Protein AF-A0AAW8RXW0-F1 (afdb_monomer)

Foldseek 3Di:
DPPLVVCCVLCPVQAAAFDPPPTPPDDPPDDDDDQGFWKWFDQDPVCVVQQFTDIGRHPSVCVVCVVRTDDIDSFTFRYKAAPDPVRGGIDGPDPVRTPDDGVVVVVVVVPD

Solvent-accessible surfa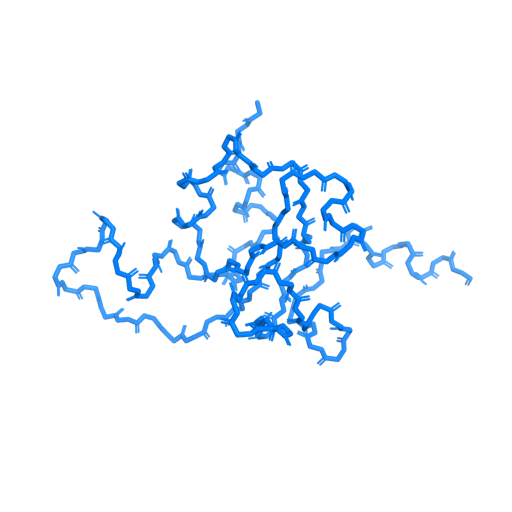ce area (backbone atoms only — not comparable to full-atom values): 6582 Å² total; per-residue (Å²): 130,67,59,70,60,52,50,43,70,61,44,60,83,38,42,32,69,56,42,93,68,93,50,93,78,74,56,98,81,64,72,83,73,78,88,50,21,18,33,45,39,9,64,35,74,68,30,49,76,68,32,37,32,44,71,42,48,18,50,47,60,47,66,78,39,56,95,58,49,72,41,65,50,74,39,30,14,55,52,60,49,51,78,43,94,84,52,46,31,51,39,51,95,44,79,94,34,55,67,42,80,47,65,83,56,54,61,66,67,69,74,113

Sequence (112 aa):
MNIPFVVETVLHDGLLKYKFKNSKIRSITTKPGKSKGAIFAYRSKKSMIGGRGVVLTSEEAIHENQDTFTHWTPNVYRYGTYADENRSYTKGHSENNLRQMVLLQSFKSTIK

Mean predicted aligned error: 6.68 Å

pLDDT: mean 83.79, std 14.15, range [43.59, 97.19]

Radius of gyration: 14.4 Å; Cα contacts (8 Å, |Δi|>4): 182; chains: 1; bounding box: 34×39×37 Å

Organism: Enterococcus avium (NCBI:txid33945)

Secondary structure (DSSP, 8-state):
--HHHHHHHHHTTSSBSS-SSS-SS--TT-PPPPP--BEEEESSHHHHHTTB-EEE-BHHHHHTTTTT--EE-SSEES--EESSTTS-BEE--SGGGEEE--HHHHHHHH--

Structure (mmCIF, N/CA/C/O backbone):
data_AF-A0AAW8RXW0-F1
#
_entry.id   AF-A0AAW8RXW0-F1
#
loop_
_atom_site.group_PDB
_atom_site.id
_atom_site.type_symbol
_atom_site.label_atom_id
_atom_site.label_alt_id
_atom_site.label_comp_id
_atom_site.label_asym_id
_atom_site.label_entity_id
_atom_site.label_seq_id
_atom_site.pdbx_PDB_ins_code
_atom_site.Cartn_x
_atom_site.Cartn_y
_atom_site.Cartn_z
_atom_site.occupancy
_atom_site.B_iso_or_equiv
_atom_site.auth_seq_id
_atom_site.auth_comp_id
_atom_site.auth_asym_id
_atom_site.auth_atom_id
_atom_site.pdbx_PDB_model_num
ATOM 1 N N . MET A 1 1 ? -15.277 -14.738 -4.540 1.00 56.69 1 MET A N 1
ATOM 2 C CA . MET A 1 1 ? -14.169 -14.915 -3.572 1.00 56.69 1 MET A CA 1
ATOM 3 C C . MET A 1 1 ? -14.414 -13.955 -2.418 1.00 56.69 1 MET A C 1
ATOM 5 O O . MET A 1 1 ? -14.698 -12.798 -2.692 1.00 56.69 1 MET A O 1
ATOM 9 N N . ASN A 1 2 ? -14.381 -14.414 -1.165 1.00 74.88 2 ASN A N 1
ATOM 10 C CA . ASN A 1 2 ? -14.594 -13.544 -0.002 1.00 74.88 2 ASN A CA 1
ATOM 11 C C . ASN A 1 2 ? -13.298 -12.759 0.282 1.00 74.88 2 ASN A C 1
ATOM 13 O O . ASN A 1 2 ? -12.411 -13.252 0.975 1.00 74.88 2 ASN A O 1
ATOM 17 N N . ILE A 1 3 ? -13.159 -11.580 -0.334 1.00 71.31 3 ILE A N 1
ATOM 18 C CA . ILE A 1 3 ? -11.978 -10.710 -0.200 1.00 71.31 3 ILE A CA 1
ATOM 19 C C . ILE A 1 3 ? -11.683 -10.357 1.269 1.00 71.31 3 ILE A C 1
ATOM 21 O O . ILE A 1 3 ? -10.524 -10.513 1.654 1.00 71.31 3 ILE A O 1
ATOM 25 N N . PRO A 1 4 ? -12.674 -9.994 2.111 1.00 75.31 4 PRO A N 1
ATOM 26 C CA . PRO A 1 4 ? -12.453 -9.797 3.545 1.00 75.31 4 PRO A CA 1
ATOM 27 C C . PRO A 1 4 ? -11.749 -10.977 4.224 1.00 75.31 4 PRO A C 1
ATOM 29 O O . PRO A 1 4 ? -10.736 -10.790 4.895 1.00 75.31 4 PRO A O 1
ATOM 32 N N . PHE A 1 5 ? -12.218 -12.203 3.970 1.00 78.69 5 PHE A N 1
ATOM 33 C CA . PHE A 1 5 ? -11.618 -13.412 4.539 1.00 78.69 5 PHE A CA 1
ATOM 34 C C . PHE A 1 5 ? -10.172 -13.632 4.070 1.00 78.69 5 PHE A C 1
ATOM 36 O O . PHE A 1 5 ? -9.311 -13.993 4.868 1.00 78.69 5 PHE A O 1
ATOM 43 N N . VAL A 1 6 ? -9.876 -13.395 2.786 1.00 77.38 6 VA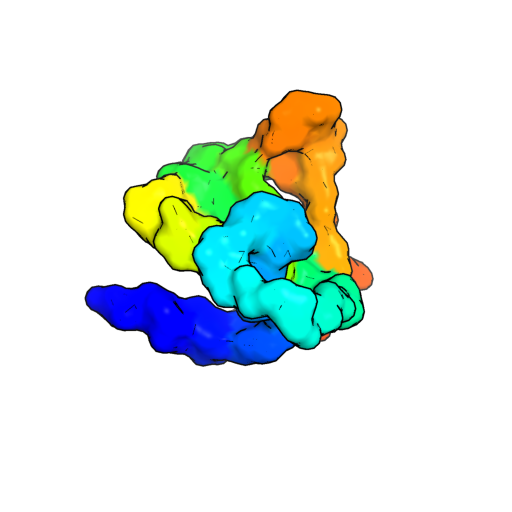L A N 1
ATOM 44 C CA . VAL A 1 6 ? -8.510 -13.530 2.244 1.00 77.38 6 VAL A CA 1
ATOM 45 C C . VAL A 1 6 ? -7.576 -12.491 2.858 1.00 77.38 6 VAL A C 1
ATOM 47 O O . VAL A 1 6 ? -6.456 -12.820 3.241 1.00 77.38 6 VAL A O 1
ATOM 50 N N . VAL A 1 7 ? -8.031 -11.244 2.971 1.00 79.75 7 VAL A N 1
ATOM 51 C CA . VAL A 1 7 ? -7.262 -10.149 3.570 1.00 79.75 7 VAL A CA 1
ATOM 52 C C . VAL A 1 7 ? -6.946 -10.467 5.027 1.00 79.75 7 VAL A C 1
ATOM 54 O O . VAL A 1 7 ? -5.785 -10.392 5.417 1.00 79.75 7 VAL A O 1
ATOM 57 N N . GLU A 1 8 ? -7.938 -10.897 5.804 1.00 80.75 8 GLU A N 1
ATOM 58 C CA . GLU A 1 8 ? -7.746 -11.287 7.201 1.00 80.75 8 GLU A CA 1
ATOM 59 C C . GLU A 1 8 ? -6.817 -12.500 7.337 1.00 80.75 8 GLU A C 1
ATOM 61 O O . GLU A 1 8 ? -5.880 -12.475 8.131 1.00 80.75 8 GLU A O 1
ATOM 66 N N . THR A 1 9 ? -7.001 -13.529 6.508 1.00 82.19 9 THR A N 1
ATOM 67 C CA . THR A 1 9 ? -6.184 -14.751 6.555 1.00 82.19 9 THR A CA 1
ATOM 68 C C . THR A 1 9 ? -4.730 -14.488 6.168 1.00 82.19 9 THR A C 1
ATOM 70 O O . THR A 1 9 ? -3.819 -15.080 6.737 1.00 82.19 9 THR A O 1
ATOM 73 N N . VAL A 1 10 ? -4.469 -13.615 5.192 1.00 84.81 10 VAL A N 1
ATOM 74 C CA . VAL A 1 10 ? -3.093 -13.351 4.747 1.00 84.81 10 VAL A CA 1
ATOM 75 C C . VAL A 1 10 ? -2.411 -12.328 5.653 1.00 84.81 10 VAL A C 1
ATOM 77 O O . VAL A 1 10 ? -1.271 -12.537 6.072 1.00 84.81 10 VAL A O 1
ATOM 80 N N . LEU A 1 11 ? -3.102 -11.241 5.998 1.00 86.06 11 LEU A N 1
ATOM 81 C CA . LEU A 1 11 ? -2.519 -10.135 6.757 1.00 86.06 11 LEU A CA 1
ATOM 82 C C . LEU A 1 11 ? -2.559 -10.348 8.266 1.00 86.06 11 LEU A C 1
ATOM 84 O O . LEU A 1 11 ? -1.781 -9.702 8.967 1.00 86.06 11 LEU A O 1
ATOM 88 N N . HIS A 1 12 ? -3.412 -11.247 8.764 1.00 84.81 12 HIS A N 1
ATOM 89 C CA . HIS A 1 12 ? -3.661 -11.449 10.190 1.00 84.81 12 HIS A CA 1
ATOM 90 C C . HI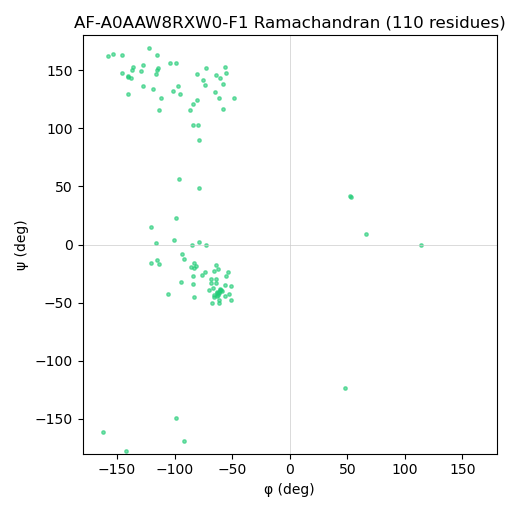S A 1 12 ? -3.907 -10.095 10.883 1.00 84.81 12 HIS A C 1
ATOM 92 O O . HIS A 1 12 ? -4.752 -9.313 10.459 1.00 84.81 12 HIS A O 1
ATOM 98 N N . ASP A 1 13 ? -3.121 -9.771 11.911 1.00 86.38 13 ASP A N 1
ATOM 99 C CA . ASP A 1 13 ? -3.169 -8.495 12.626 1.00 86.38 13 ASP A CA 1
ATOM 100 C C . ASP A 1 13 ? -2.078 -7.510 12.139 1.00 86.38 13 ASP A C 1
ATOM 102 O O . ASP A 1 13 ? -1.664 -6.604 12.860 1.00 86.38 13 ASP A O 1
ATOM 106 N N . GLY A 1 14 ? -1.568 -7.676 10.916 1.00 89.19 14 GLY A N 1
ATOM 107 C CA . GLY A 1 14 ? -0.419 -6.933 10.389 1.00 89.19 14 GLY A CA 1
ATOM 108 C C . GLY A 1 14 ? -0.693 -5.469 10.024 1.00 89.19 14 GLY A C 1
ATOM 109 O O . GLY A 1 14 ? 0.231 -4.650 10.047 1.00 89.19 14 GLY A O 1
ATOM 110 N N . LEU A 1 15 ? -1.950 -5.112 9.743 1.00 91.56 15 LEU A N 1
ATOM 111 C CA . LEU A 1 15 ? -2.397 -3.744 9.449 1.00 91.56 15 LEU A CA 1
ATOM 112 C C . LEU A 1 15 ? -3.361 -3.219 10.518 1.00 91.56 15 LEU A C 1
ATOM 114 O O . LEU A 1 15 ? -3.919 -3.971 11.320 1.00 91.56 15 LEU A O 1
ATOM 118 N N . LEU A 1 16 ? -3.563 -1.901 10.558 1.00 90.75 16 LEU A N 1
ATOM 119 C CA . LEU A 1 16 ? -4.633 -1.328 11.374 1.00 90.75 16 LEU A CA 1
ATOM 120 C C . LEU A 1 16 ? -5.996 -1.802 10.852 1.00 90.75 16 LEU A C 1
ATOM 122 O O . LEU A 1 16 ? -6.190 -1.914 9.648 1.00 90.75 16 LEU A O 1
ATOM 126 N N . LYS A 1 17 ? -6.982 -2.006 11.728 1.00 87.50 17 LYS A N 1
ATOM 127 C CA . LYS A 1 17 ? -8.353 -2.262 11.258 1.00 87.50 17 LYS A CA 1
ATOM 128 C C . LYS A 1 17 ? -8.928 -1.033 10.539 1.00 87.50 17 LYS A C 1
ATOM 130 O O . LYS A 1 17 ? -9.435 -1.138 9.427 1.00 87.50 17 LYS A O 1
ATOM 135 N N . TYR A 1 18 ? -8.735 0.149 11.126 1.00 88.31 18 TYR A N 1
ATOM 136 C CA . TYR A 1 18 ? -9.274 1.419 10.631 1.00 88.31 18 TYR A CA 1
ATOM 137 C C . TYR A 1 18 ? -8.184 2.382 10.169 1.00 88.31 18 TYR A C 1
ATOM 139 O O . TYR A 1 18 ? -7.067 2.378 10.699 1.00 88.31 18 TYR A O 1
ATOM 147 N N . LYS A 1 19 ? -8.525 3.256 9.220 1.00 88.00 19 LYS A N 1
ATOM 148 C CA . LYS A 1 19 ? -7.637 4.330 8.773 1.00 88.00 19 LYS A CA 1
ATOM 149 C C . LYS A 1 19 ? -7.296 5.265 9.933 1.00 88.00 19 LYS A C 1
ATOM 151 O O . LYS A 1 19 ? -8.126 5.582 10.785 1.00 88.00 19 LYS A O 1
ATOM 156 N N . PHE A 1 20 ? -6.057 5.754 9.954 1.00 81.75 20 PHE A N 1
ATOM 157 C CA . PHE A 1 20 ? -5.636 6.727 10.964 1.00 81.75 20 PHE A CA 1
ATOM 158 C C . PHE A 1 20 ? -6.295 8.101 10.753 1.00 81.75 20 PHE A C 1
ATOM 160 O O . PHE A 1 20 ? -6.698 8.740 11.723 1.00 81.75 20 PHE A O 1
ATOM 167 N N . LYS A 1 21 ? -6.431 8.531 9.490 1.00 81.25 21 LYS A N 1
ATOM 168 C CA . LYS A 1 21 ? -7.136 9.755 9.072 1.00 81.25 21 LYS A CA 1
ATOM 169 C C . LYS A 1 21 ? -8.345 9.390 8.217 1.00 81.25 21 LYS A C 1
ATOM 171 O O . LYS A 1 21 ? -8.263 8.439 7.446 1.00 81.25 21 LYS A O 1
ATOM 176 N N . ASN A 1 22 ? -9.419 10.176 8.304 1.00 83.75 22 ASN A N 1
ATOM 177 C CA . ASN A 1 22 ? -10.614 10.032 7.460 1.00 83.75 22 ASN A CA 1
ATOM 178 C C . ASN A 1 22 ? -11.197 8.602 7.476 1.00 83.75 22 ASN A C 1
ATOM 180 O O . ASN A 1 22 ? -11.557 8.054 6.430 1.00 83.75 22 ASN A O 1
ATOM 184 N N . SER A 1 23 ? -11.217 7.974 8.657 1.00 85.00 23 SER A N 1
ATOM 185 C CA . SER A 1 23 ? -11.926 6.707 8.850 1.00 85.00 23 SER A CA 1
ATOM 186 C C . SER A 1 23 ? -13.428 6.967 8.882 1.00 85.00 23 SER A C 1
ATOM 188 O O . SER A 1 23 ? -13.867 7.927 9.512 1.00 85.00 23 SER A O 1
ATOM 190 N N . LYS A 1 24 ? -14.202 6.111 8.216 1.00 84.00 24 LYS A N 1
ATOM 191 C CA . LYS A 1 24 ? -15.669 6.200 8.153 1.00 84.00 24 LYS A CA 1
ATOM 192 C C . LYS A 1 24 ? -16.372 5.399 9.252 1.00 84.00 24 LYS A C 1
ATOM 194 O O . LYS A 1 24 ? -17.571 5.554 9.434 1.00 84.00 24 LYS A O 1
ATOM 199 N N . ILE A 1 25 ? -15.636 4.529 9.951 1.00 75.06 25 ILE A N 1
ATOM 200 C CA . ILE A 1 25 ? -16.194 3.504 10.855 1.00 75.06 25 ILE A CA 1
ATOM 201 C C . ILE A 1 25 ? -15.789 3.745 12.321 1.00 75.06 25 ILE A C 1
ATOM 203 O O . ILE A 1 25 ? -16.358 3.162 13.241 1.00 75.06 25 ILE A O 1
ATOM 207 N N . ARG A 1 26 ? -14.810 4.621 12.580 1.00 66.38 26 ARG A N 1
ATOM 208 C CA . ARG A 1 26 ? -14.340 4.889 13.946 1.00 66.38 26 ARG A CA 1
ATOM 209 C C . ARG A 1 26 ? -15.444 5.458 14.841 1.00 66.38 26 ARG A C 1
ATOM 211 O O . ARG A 1 26 ? -15.984 6.523 14.556 1.00 66.38 26 ARG A O 1
ATOM 218 N N . SER A 1 27 ? -15.676 4.813 15.988 1.00 58.34 27 SER A N 1
ATOM 219 C CA . SER A 1 27 ? -16.408 5.438 17.092 1.00 58.34 27 SER A CA 1
ATOM 220 C C . SER A 1 27 ? -15.534 6.501 17.773 1.00 58.34 27 SER A C 1
ATOM 222 O O . SER A 1 27 ? -14.306 6.375 17.826 1.00 58.34 27 SER A O 1
ATOM 224 N N . ILE A 1 28 ? -16.179 7.512 18.363 1.00 58.72 28 ILE A N 1
ATOM 225 C CA . ILE A 1 28 ? -15.555 8.599 19.144 1.00 58.72 28 ILE A CA 1
ATOM 226 C C . ILE A 1 28 ? -14.651 8.067 20.281 1.00 58.72 28 ILE A C 1
ATOM 228 O O . ILE A 1 28 ? -13.717 8.745 20.702 1.00 58.72 28 ILE A O 1
ATOM 232 N N . THR A 1 29 ? -14.871 6.836 20.750 1.00 57.47 29 THR A N 1
ATOM 233 C CA . THR A 1 29 ? -14.134 6.211 21.861 1.00 57.47 29 THR A CA 1
ATOM 234 C C . THR A 1 29 ? -12.934 5.362 21.435 1.00 57.47 29 THR A C 1
ATOM 236 O O . THR A 1 29 ? -12.151 4.932 22.286 1.00 57.47 29 THR A O 1
ATOM 239 N N . THR A 1 30 ? -12.736 5.117 20.136 1.00 59.66 30 THR A N 1
ATOM 240 C CA . THR A 1 30 ? -11.653 4.241 19.670 1.00 59.66 30 THR A CA 1
ATOM 241 C C . THR A 1 30 ? -10.319 4.993 19.674 1.00 59.66 30 THR A C 1
ATOM 243 O O . THR A 1 30 ? -10.029 5.781 18.770 1.00 59.66 30 THR A O 1
ATOM 246 N N . LYS A 1 31 ? -9.467 4.738 20.679 1.00 62.03 31 LYS A N 1
ATOM 247 C CA . LYS A 1 31 ? -8.098 5.280 20.706 1.00 62.03 31 LYS A CA 1
ATOM 248 C C . LYS A 1 31 ? -7.335 4.835 19.451 1.00 62.03 31 LYS A C 1
ATOM 250 O O . LYS A 1 31 ? -7.435 3.665 19.069 1.00 62.03 31 LYS A O 1
ATOM 255 N N . PRO A 1 32 ? -6.548 5.716 18.807 1.00 60.72 32 PRO A N 1
ATOM 256 C CA . PRO A 1 32 ? -5.707 5.298 17.703 1.00 60.72 32 PRO A CA 1
ATOM 257 C C . PRO A 1 32 ? -4.756 4.190 18.144 1.00 60.72 32 PRO A C 1
ATOM 259 O O . PRO A 1 32 ? -3.925 4.395 19.026 1.00 60.72 32 PRO A O 1
ATOM 262 N N . GLY A 1 33 ? -4.899 3.007 17.542 1.00 63.53 33 GLY A N 1
ATOM 263 C CA . GLY A 1 33 ? -3.953 1.917 17.743 1.00 63.53 33 GLY A CA 1
ATOM 264 C C . GLY A 1 33 ? -2.533 2.358 17.383 1.00 63.53 33 GLY A C 1
ATOM 265 O O . GLY A 1 33 ? -2.340 3.247 16.548 1.00 63.53 33 GLY A O 1
ATOM 266 N N . LYS A 1 34 ? -1.533 1.732 18.014 1.00 68.81 34 LYS A N 1
ATOM 267 C CA . LYS A 1 34 ? -0.120 1.929 17.658 1.00 68.81 34 LYS A CA 1
ATOM 268 C C . LYS A 1 34 ? 0.084 1.633 16.168 1.00 68.81 34 LYS A C 1
ATOM 270 O O . LYS A 1 34 ? -0.589 0.765 1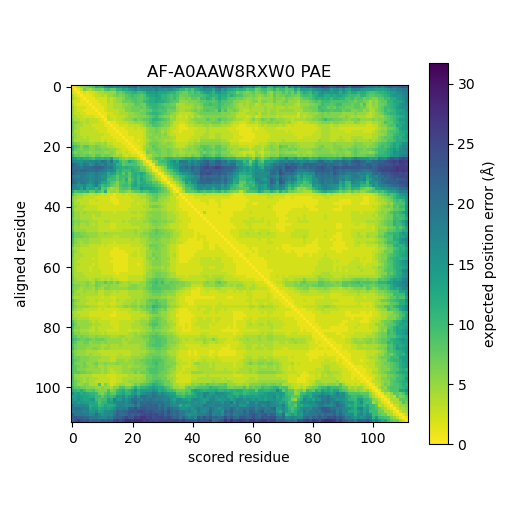5.614 1.00 68.81 34 LYS A O 1
ATOM 275 N N . SER A 1 35 ? 1.029 2.338 15.541 1.00 68.81 35 SER A N 1
ATOM 276 C CA . SER A 1 35 ? 1.430 2.085 14.153 1.00 68.81 35 SER A CA 1
ATOM 277 C C . SER A 1 35 ? 1.680 0.590 13.922 1.00 68.81 35 SER A C 1
ATOM 279 O O . SER A 1 35 ? 2.455 -0.037 14.654 1.00 68.81 35 SER A O 1
ATOM 281 N N . LYS A 1 36 ? 1.010 0.017 12.919 1.00 87.12 36 LYS A N 1
ATOM 282 C CA . LYS A 1 36 ? 1.272 -1.350 12.460 1.00 87.12 36 LYS A CA 1
ATOM 283 C C . LYS A 1 36 ? 2.171 -1.335 11.224 1.00 87.12 36 LYS A C 1
ATOM 285 O O . LYS A 1 36 ? 3.063 -0.498 11.145 1.00 87.12 36 LYS A O 1
ATOM 290 N N . GLY A 1 37 ? 2.029 -2.314 10.336 1.00 93.38 37 GLY A N 1
ATOM 291 C CA . GLY A 1 37 ? 2.779 -2.369 9.096 1.00 93.38 37 GLY A CA 1
ATOM 292 C C . GLY A 1 37 ? 2.074 -1.696 7.925 1.00 93.38 37 GLY A C 1
ATOM 293 O O . GLY A 1 37 ? 1.064 -1.005 8.074 1.00 93.38 37 GLY A O 1
ATOM 294 N N . ALA A 1 38 ? 2.629 -1.931 6.745 1.00 95.06 38 ALA A N 1
ATOM 295 C CA . ALA A 1 38 ? 2.086 -1.501 5.472 1.00 95.06 38 ALA A CA 1
ATOM 296 C C . ALA A 1 38 ? 2.181 -2.626 4.440 1.00 95.06 38 ALA A C 1
ATOM 298 O O . ALA A 1 38 ? 3.085 -3.462 4.499 1.00 95.06 38 ALA A O 1
ATOM 299 N N . ILE A 1 39 ? 1.275 -2.593 3.471 1.00 95.12 39 ILE A N 1
ATOM 300 C CA . ILE A 1 39 ? 1.365 -3.354 2.225 1.00 95.12 39 ILE A CA 1
ATOM 301 C C . ILE A 1 39 ? 1.313 -2.395 1.038 1.00 95.12 39 ILE A C 1
ATOM 303 O O . ILE A 1 39 ? 0.968 -1.218 1.177 1.00 95.12 39 ILE A O 1
ATOM 307 N N . PHE A 1 40 ? 1.616 -2.917 -0.143 1.00 95.75 40 PHE A N 1
ATOM 308 C CA . PHE A 1 40 ? 1.594 -2.169 -1.389 1.00 95.75 40 PHE A CA 1
ATOM 309 C C . PHE A 1 40 ? 0.574 -2.782 -2.338 1.00 95.75 40 PHE A C 1
ATOM 311 O O . PHE A 1 40 ? 0.541 -4.001 -2.503 1.00 95.75 40 PHE A O 1
ATOM 318 N N . ALA A 1 41 ? -0.254 -1.944 -2.957 1.00 95.00 41 ALA A N 1
ATOM 319 C CA . ALA A 1 41 ? -1.289 -2.367 -3.892 1.00 95.00 41 ALA A CA 1
ATOM 320 C C . ALA A 1 41 ? -1.221 -1.582 -5.206 1.00 95.00 41 ALA A C 1
ATOM 322 O O . ALA A 1 41 ? -0.827 -0.413 -5.249 1.00 95.00 41 ALA A O 1
ATOM 323 N N . TYR A 1 42 ? -1.622 -2.239 -6.290 1.00 95.88 42 TYR A N 1
ATOM 324 C CA . TYR A 1 42 ? -1.455 -1.769 -7.657 1.00 95.88 42 TYR A CA 1
ATOM 325 C C . TYR A 1 42 ? -2.689 -2.094 -8.499 1.00 95.88 42 TYR A C 1
ATOM 327 O O . TYR A 1 42 ? -3.325 -3.140 -8.352 1.00 95.88 42 TYR A O 1
ATOM 335 N N . ARG A 1 43 ? -3.018 -1.189 -9.425 1.00 94.62 43 ARG A N 1
ATOM 336 C CA . ARG A 1 43 ? -4.198 -1.306 -10.300 1.00 94.62 43 ARG A CA 1
ATOM 337 C C . ARG A 1 43 ? -3.969 -2.217 -11.510 1.00 94.62 43 ARG A C 1
ATOM 339 O O . ARG A 1 43 ? -4.923 -2.697 -12.108 1.00 94.62 43 ARG A O 1
ATOM 346 N N . SER A 1 44 ? -2.713 -2.487 -11.870 1.00 95.50 44 SER A N 1
ATOM 347 C CA . SER A 1 44 ? -2.345 -3.388 -12.969 1.00 95.50 44 SER A CA 1
ATOM 348 C C . SER A 1 44 ? -0.957 -3.999 -12.758 1.00 95.50 44 SER A C 1
ATOM 350 O O . SER A 1 44 ? -0.141 -3.453 -12.010 1.00 95.50 44 SER A O 1
ATOM 352 N N . LYS A 1 45 ? -0.645 -5.077 -13.492 1.00 95.25 45 LYS A N 1
ATOM 353 C CA . LYS A 1 45 ? 0.701 -5.673 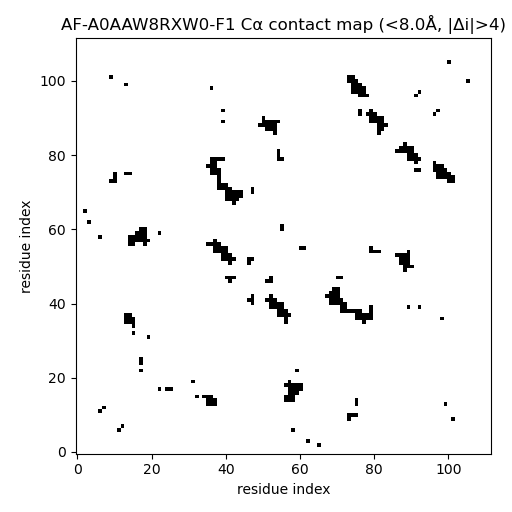-13.519 1.00 95.25 45 LYS A CA 1
ATOM 354 C C . LYS A 1 45 ? 1.765 -4.672 -13.981 1.00 95.25 45 LYS A C 1
ATOM 356 O O . LYS A 1 45 ? 2.844 -4.612 -13.403 1.00 95.25 45 LYS A O 1
ATOM 361 N N . LYS A 1 46 ? 1.449 -3.847 -1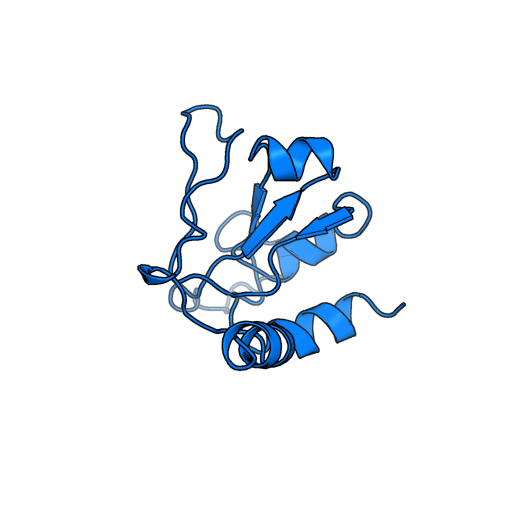4.989 1.00 97.00 46 LYS A N 1
ATOM 362 C CA . LYS A 1 46 ? 2.344 -2.791 -15.495 1.00 97.00 46 LYS A CA 1
ATOM 363 C C . LYS A 1 46 ? 2.644 -1.755 -14.410 1.00 97.00 46 LYS A C 1
ATOM 365 O O . LYS A 1 46 ? 3.793 -1.369 -14.230 1.00 97.00 46 LYS A O 1
ATOM 370 N N . SER A 1 47 ? 1.618 -1.346 -13.665 1.00 96.69 47 SER A N 1
ATOM 371 C CA . SER A 1 47 ? 1.752 -0.427 -12.531 1.00 96.69 47 SER A CA 1
ATOM 372 C C . SER A 1 47 ? 2.616 -1.023 -11.417 1.00 96.69 47 SER A C 1
ATOM 374 O O . SER A 1 47 ? 3.471 -0.323 -10.893 1.00 96.69 47 SER A O 1
ATOM 376 N N . MET A 1 48 ? 2.449 -2.314 -11.113 1.00 95.50 48 MET A N 1
ATOM 377 C CA . MET A 1 48 ? 3.279 -3.030 -10.139 1.00 95.50 48 MET A CA 1
ATOM 378 C C . MET A 1 48 ? 4.753 -3.066 -10.551 1.00 95.50 48 MET A C 1
ATOM 380 O O . MET A 1 48 ? 5.609 -2.688 -9.760 1.00 95.50 48 MET A O 1
ATOM 384 N N . ILE A 1 49 ? 5.049 -3.462 -11.794 1.00 94.38 49 ILE A N 1
ATOM 385 C CA . ILE A 1 49 ? 6.426 -3.516 -12.315 1.00 94.38 49 ILE A CA 1
ATOM 386 C C . ILE A 1 49 ? 7.069 -2.123 -12.304 1.00 94.38 49 ILE A C 1
ATOM 388 O O . ILE A 1 49 ? 8.227 -1.983 -11.930 1.00 94.38 49 ILE A O 1
ATOM 392 N N . GLY A 1 50 ? 6.312 -1.087 -12.672 1.00 94.62 50 GLY A N 1
ATOM 393 C CA . GLY A 1 50 ? 6.777 0.301 -12.623 1.00 94.62 50 GLY A CA 1
ATOM 394 C C . GLY A 1 50 ? 6.754 0.934 -11.228 1.00 94.62 50 GLY A C 1
ATOM 395 O O . GLY A 1 50 ? 7.019 2.126 -11.113 1.00 94.62 50 GLY A O 1
ATOM 396 N N . GLY A 1 51 ? 6.368 0.196 -10.182 1.00 94.31 51 GLY A N 1
ATOM 397 C CA . GLY A 1 51 ? 6.260 0.700 -8.812 1.00 94.31 51 GLY A CA 1
ATOM 398 C C . GLY A 1 51 ? 5.174 1.761 -8.589 1.00 94.31 51 GLY A C 1
ATOM 399 O O . GLY A 1 51 ? 5.127 2.348 -7.511 1.00 94.31 51 GLY A O 1
ATOM 400 N N . ARG A 1 52 ? 4.293 2.020 -9.563 1.00 96.94 52 ARG A N 1
ATOM 401 C CA . ARG A 1 52 ? 3.241 3.041 -9.478 1.00 96.94 52 ARG A CA 1
ATOM 402 C C . ARG A 1 52 ? 2.014 2.491 -8.753 1.00 96.94 52 ARG A C 1
ATOM 404 O O . ARG A 1 52 ? 1.229 1.755 -9.349 1.00 96.94 52 ARG A O 1
ATOM 411 N N . GLY A 1 53 ? 1.815 2.841 -7.490 1.00 95.75 53 GLY A N 1
ATOM 412 C CA . GLY A 1 53 ? 0.811 2.188 -6.649 1.00 95.75 53 GLY A CA 1
ATOM 413 C C . GLY A 1 53 ? 0.440 2.978 -5.408 1.00 95.75 53 GLY A C 1
ATOM 414 O O . GLY A 1 53 ? 0.673 4.178 -5.331 1.00 95.75 53 GLY A O 1
ATOM 415 N N . VAL A 1 54 ? -0.155 2.283 -4.442 1.00 95.69 54 VAL A N 1
ATOM 416 C CA . VAL A 1 54 ? -0.631 2.862 -3.185 1.00 95.69 54 VAL A CA 1
ATOM 417 C C . VAL A 1 54 ? -0.065 2.077 -2.006 1.00 95.69 54 VAL A C 1
ATOM 419 O O . VAL A 1 54 ? -0.057 0.846 -2.006 1.00 95.69 54 VAL A O 1
ATOM 422 N N . VAL A 1 55 ? 0.387 2.802 -0.986 1.00 95.62 55 VAL A N 1
ATOM 423 C CA . VAL A 1 55 ? 0.734 2.268 0.335 1.00 95.62 55 VAL A CA 1
ATOM 424 C C . VAL A 1 55 ? -0.536 2.161 1.178 1.00 95.62 55 VAL A C 1
ATOM 426 O O . VAL A 1 55 ? -1.198 3.168 1.433 1.00 95.62 55 VAL A O 1
ATOM 429 N N . LEU A 1 56 ? -0.858 0.953 1.640 1.00 94.19 56 LEU A N 1
ATOM 430 C CA . LEU A 1 56 ? -2.024 0.675 2.479 1.00 94.19 56 LEU A CA 1
ATOM 431 C C . LEU A 1 56 ? -1.574 0.287 3.888 1.00 94.19 56 LEU A C 1
ATOM 433 O O . LEU A 1 56 ? -0.784 -0.636 4.067 1.00 94.19 56 LEU A O 1
ATOM 437 N N . THR A 1 57 ? -2.095 0.987 4.893 1.00 93.56 57 THR A N 1
ATOM 438 C CA . THR A 1 57 ? -1.750 0.786 6.315 1.00 93.56 57 THR A CA 1
ATOM 439 C C . THR A 1 57 ? -2.934 0.321 7.162 1.00 93.56 57 THR A C 1
ATOM 441 O O . THR A 1 57 ? -2.798 0.123 8.371 1.00 93.56 57 THR A O 1
ATOM 444 N N . SER A 1 58 ? -4.100 0.134 6.537 1.00 91.44 58 SER A N 1
ATOM 445 C CA . SER A 1 58 ? -5.314 -0.317 7.210 1.00 91.44 58 SER A CA 1
ATOM 446 C C . SER A 1 58 ? -6.176 -1.214 6.331 1.00 91.44 58 SER A C 1
ATOM 448 O O . SER A 1 58 ? -6.288 -0.950 5.133 1.00 91.44 58 SER A O 1
ATOM 450 N N . GLU A 1 59 ? -6.868 -2.172 6.941 1.00 90.31 59 GLU A N 1
ATOM 451 C CA . GLU A 1 59 ? -7.862 -3.021 6.281 1.00 90.31 59 GLU A CA 1
ATOM 452 C C . GLU A 1 59 ? -9.015 -2.200 5.702 1.00 90.31 59 GLU A C 1
ATOM 454 O O . GLU A 1 59 ? -9.429 -2.457 4.578 1.00 90.31 59 GLU A O 1
ATOM 459 N N . GLU A 1 60 ? -9.483 -1.156 6.391 1.00 89.75 60 GLU A N 1
ATOM 460 C CA . GLU A 1 60 ? -10.520 -0.252 5.867 1.00 89.75 60 GLU A CA 1
ATOM 461 C C . GLU A 1 60 ? -10.161 0.313 4.478 1.00 89.75 60 GLU A C 1
ATOM 463 O O . GLU A 1 60 ? -10.995 0.342 3.578 1.00 89.75 60 GLU A O 1
ATOM 468 N N . ALA A 1 61 ? -8.902 0.709 4.269 1.00 90.50 61 ALA A N 1
ATOM 469 C CA . ALA A 1 61 ? -8.444 1.236 2.981 1.00 90.50 61 ALA A CA 1
ATOM 470 C C . ALA A 1 61 ? -8.417 0.170 1.872 1.00 90.50 61 ALA A C 1
ATOM 472 O O . ALA A 1 61 ? -8.608 0.506 0.702 1.00 90.50 61 ALA A O 1
ATOM 473 N N . ILE A 1 62 ? -8.187 -1.098 2.231 1.00 90.12 62 ILE A N 1
ATOM 474 C CA . ILE A 1 62 ? -8.262 -2.226 1.294 1.00 90.12 62 ILE A CA 1
ATOM 475 C C . ILE A 1 62 ? -9.713 -2.416 0.855 1.00 90.12 62 ILE A C 1
ATOM 477 O O . ILE A 1 62 ? -9.982 -2.442 -0.341 1.00 90.12 62 ILE A O 1
ATOM 481 N N . HIS A 1 63 ? -10.641 -2.479 1.812 1.00 88.25 63 HIS A N 1
ATOM 482 C CA . HIS A 1 63 ? -12.062 -2.696 1.538 1.00 88.25 63 HIS A CA 1
ATOM 483 C C . HIS A 1 63 ? -12.659 -1.579 0.676 1.00 88.25 63 HIS A C 1
ATOM 485 O O . HIS A 1 63 ? -13.364 -1.859 -0.286 1.00 88.25 63 HIS A O 1
ATOM 491 N N . GLU A 1 64 ? -12.315 -0.315 0.943 1.00 89.38 64 GLU A N 1
ATOM 492 C CA . GLU A 1 64 ? -12.771 0.817 0.121 1.00 89.38 64 GLU A CA 1
ATOM 493 C C . GLU A 1 64 ? -12.291 0.776 -1.335 1.00 89.38 64 GLU A C 1
ATOM 495 O O . GLU A 1 64 ? -12.869 1.445 -2.187 1.00 89.38 64 GLU A O 1
ATOM 500 N N . ASN A 1 65 ? -11.219 0.037 -1.621 1.00 86.69 65 ASN A N 1
ATOM 501 C CA . ASN A 1 65 ? -10.592 -0.019 -2.939 1.00 86.69 65 ASN A CA 1
ATOM 502 C C . ASN A 1 65 ? -10.576 -1.441 -3.519 1.00 86.69 65 ASN A C 1
ATOM 504 O O . ASN A 1 65 ? -9.846 -1.683 -4.486 1.00 86.69 65 ASN A O 1
ATOM 508 N N . GLN A 1 66 ? -11.360 -2.362 -2.949 1.00 80.88 66 GLN A N 1
ATOM 509 C CA . GLN A 1 66 ? -11.313 -3.794 -3.261 1.00 80.88 66 GLN A CA 1
ATOM 510 C C . GLN A 1 66 ? -11.516 -4.087 -4.753 1.00 80.88 66 GLN A C 1
ATOM 512 O O . GLN A 1 66 ? -10.839 -4.946 -5.306 1.00 80.88 66 GLN A O 1
ATOM 517 N N . ASP A 1 67 ? -12.357 -3.300 -5.426 1.00 86.94 67 ASP A N 1
ATOM 518 C CA . ASP A 1 67 ? -12.694 -3.493 -6.841 1.00 86.94 67 ASP A CA 1
ATOM 519 C C . ASP A 1 67 ? -11.681 -2.848 -7.797 1.00 86.94 67 ASP A C 1
ATOM 521 O O . ASP A 1 67 ? -11.823 -2.902 -9.016 1.00 86.94 67 ASP A O 1
ATOM 525 N N . THR A 1 68 ? -10.652 -2.193 -7.257 1.00 89.56 68 THR A N 1
ATOM 526 C CA . THR A 1 68 ? -9.772 -1.322 -8.042 1.00 89.56 68 THR A CA 1
ATOM 527 C C . THR A 1 68 ? -8.304 -1.741 -8.031 1.00 89.56 68 THR A C 1
ATOM 529 O O . THR A 1 68 ? -7.526 -1.272 -8.869 1.00 89.56 68 THR A O 1
ATOM 532 N N . PHE A 1 69 ? -7.904 -2.604 -7.095 1.00 90.88 69 PHE A N 1
ATOM 533 C CA . PHE A 1 69 ? -6.565 -3.181 -7.037 1.00 90.88 69 PHE A CA 1
ATOM 534 C C . PHE A 1 69 ? -6.579 -4.604 -7.583 1.00 90.88 69 PHE A C 1
ATOM 536 O O . PHE A 1 69 ? -7.404 -5.423 -7.201 1.00 90.88 69 PHE A O 1
ATOM 543 N N . THR A 1 70 ? -5.627 -4.908 -8.461 1.00 91.50 70 THR A N 1
ATOM 544 C CA . THR A 1 70 ? -5.502 -6.233 -9.089 1.00 91.50 70 THR A CA 1
ATOM 545 C C . THR A 1 70 ? -4.238 -6.968 -8.652 1.00 91.50 70 THR A C 1
ATOM 547 O O . THR A 1 70 ? -4.128 -8.171 -8.858 1.00 91.50 70 THR A O 1
ATOM 550 N N . HIS A 1 71 ? -3.267 -6.260 -8.070 1.00 91.94 71 HIS A N 1
ATOM 551 C CA . HIS A 1 71 ? -1.987 -6.810 -7.625 1.00 91.94 71 HIS A CA 1
ATOM 552 C C . HIS A 1 71 ? -1.595 -6.181 -6.293 1.00 91.94 71 HIS A C 1
ATOM 554 O O . HIS A 1 71 ? -1.828 -4.991 -6.081 1.00 91.94 71 HIS A O 1
ATOM 560 N N . TRP A 1 72 ? -0.970 -6.950 -5.408 1.00 92.06 72 TRP A N 1
ATOM 561 C CA . TRP A 1 72 ? -0.536 -6.457 -4.107 1.00 92.06 72 TRP A CA 1
ATOM 562 C C . TRP A 1 72 ? 0.595 -7.309 -3.526 1.00 92.06 72 TRP A C 1
ATOM 564 O O . TRP A 1 72 ? 0.826 -8.437 -3.966 1.00 92.06 72 TRP A O 1
ATOM 574 N N . THR A 1 73 ? 1.313 -6.765 -2.546 1.00 90.56 73 THR A N 1
ATOM 575 C CA . THR A 1 73 ? 2.359 -7.492 -1.818 1.00 90.56 73 THR A CA 1
ATOM 576 C C . THR A 1 73 ? 1.747 -8.262 -0.646 1.00 90.56 73 THR A C 1
ATOM 578 O O . THR A 1 73 ? 1.278 -7.616 0.292 1.00 90.56 73 THR A O 1
ATOM 581 N N . PRO A 1 74 ? 1.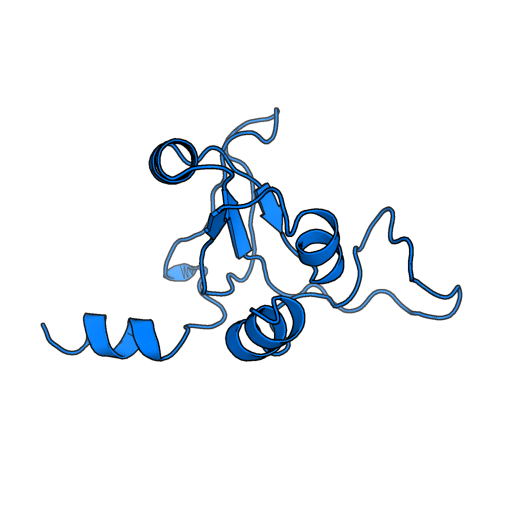798 -9.607 -0.630 1.00 87.06 74 PRO A N 1
ATOM 582 C CA . PRO A 1 74 ? 1.201 -10.407 0.442 1.00 87.06 74 PRO A CA 1
ATOM 583 C C . PRO A 1 74 ? 1.879 -10.208 1.798 1.00 87.06 74 PRO A C 1
ATOM 585 O O . PRO A 1 74 ? 1.276 -10.431 2.842 1.00 87.06 74 PRO A O 1
ATOM 588 N N . ASN A 1 75 ? 3.130 -9.758 1.775 1.00 91.88 75 ASN A N 1
ATOM 589 C CA . ASN A 1 75 ? 3.912 -9.503 2.966 1.00 91.88 75 ASN A CA 1
ATOM 590 C C . ASN A 1 75 ? 3.582 -8.155 3.593 1.00 91.88 75 ASN A C 1
ATOM 592 O O . ASN A 1 75 ? 3.365 -7.160 2.898 1.00 91.88 75 ASN A O 1
ATOM 596 N N . VAL A 1 76 ? 3.664 -8.120 4.921 1.00 93.62 76 VAL A N 1
ATOM 597 C CA . VAL A 1 76 ? 3.547 -6.888 5.695 1.00 93.62 76 VAL A CA 1
ATOM 598 C C . VAL A 1 76 ? 4.943 -6.352 5.975 1.00 93.62 76 VAL A C 1
ATOM 600 O O . VAL A 1 76 ? 5.816 -7.064 6.480 1.00 93.62 76 VAL A O 1
ATOM 603 N N . TYR A 1 77 ? 5.140 -5.073 5.686 1.00 95.31 77 TYR A N 1
ATOM 604 C CA . TYR A 1 77 ? 6.382 -4.341 5.918 1.00 95.31 77 TYR A CA 1
ATOM 605 C C . TYR A 1 77 ? 6.247 -3.432 7.138 1.00 95.31 77 TYR A C 1
ATOM 607 O O . TYR A 1 77 ? 5.136 -3.068 7.519 1.00 95.31 77 TYR A O 1
ATOM 615 N N . ARG A 1 78 ? 7.353 -3.056 7.791 1.00 93.56 78 ARG A N 1
ATOM 616 C CA . ARG A 1 78 ? 7.306 -2.216 9.007 1.00 93.56 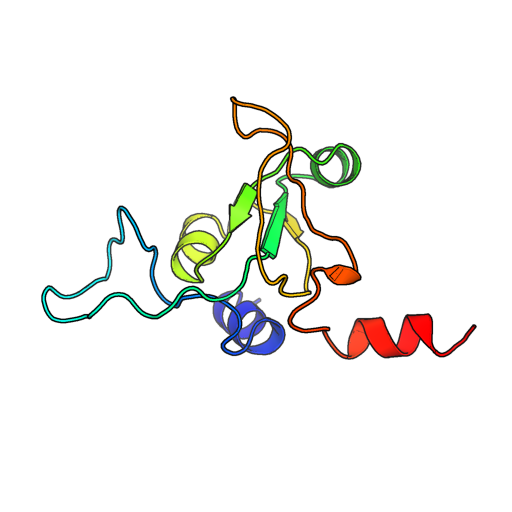78 ARG A CA 1
ATOM 617 C C . ARG A 1 78 ? 6.833 -0.801 8.689 1.00 93.56 78 ARG A C 1
ATOM 619 O O . ARG A 1 78 ? 6.155 -0.194 9.510 1.00 93.56 78 ARG A O 1
ATOM 626 N N . TYR A 1 79 ? 7.165 -0.307 7.502 1.00 93.06 79 TYR A N 1
ATOM 627 C CA . TYR A 1 79 ? 6.681 0.958 6.957 1.00 93.06 79 TYR A CA 1
ATOM 628 C C . TYR A 1 79 ? 6.503 0.873 5.437 1.00 93.06 79 TYR A C 1
ATOM 630 O O . TYR A 1 79 ? 7.067 0.000 4.782 1.00 93.06 79 TYR A O 1
ATOM 638 N N . GLY A 1 80 ? 5.757 1.813 4.865 1.00 93.62 80 GLY A N 1
ATOM 639 C CA . GLY A 1 80 ? 5.696 2.039 3.423 1.00 93.62 80 GLY A CA 1
ATOM 640 C C . GLY A 1 80 ? 5.720 3.536 3.145 1.00 93.62 80 GLY A C 1
ATOM 641 O O . GLY A 1 80 ? 5.165 4.318 3.915 1.00 93.62 80 GLY A O 1
ATOM 642 N N . THR A 1 81 ? 6.394 3.941 2.074 1.00 95.25 81 THR A N 1
ATOM 643 C CA . THR A 1 81 ? 6.513 5.350 1.682 1.00 95.25 81 THR A CA 1
ATOM 644 C C . THR A 1 81 ? 6.448 5.491 0.163 1.00 95.25 81 THR A C 1
ATOM 646 O O . THR A 1 81 ? 6.261 4.503 -0.551 1.00 95.25 81 THR A O 1
ATOM 649 N N . TYR A 1 82 ? 6.595 6.715 -0.329 1.00 97.19 82 TYR A N 1
ATOM 650 C CA . TYR A 1 82 ? 6.671 7.022 -1.748 1.00 97.19 82 TYR A CA 1
ATOM 651 C C . TYR A 1 82 ? 8.044 7.591 -2.106 1.00 97.19 82 TYR A C 1
ATOM 653 O O . TYR A 1 82 ? 8.715 8.192 -1.268 1.00 97.19 82 TYR A O 1
ATOM 661 N N . ALA A 1 83 ? 8.480 7.343 -3.337 1.00 95.38 83 ALA A N 1
ATOM 662 C CA . ALA A 1 83 ? 9.734 7.859 -3.877 1.00 95.38 83 ALA A CA 1
ATOM 663 C C . ALA A 1 83 ? 9.597 9.292 -4.417 1.00 95.38 83 ALA A C 1
ATOM 665 O O . ALA A 1 83 ? 10.605 9.958 -4.623 1.00 95.38 83 ALA A O 1
ATOM 666 N N . ASP A 1 84 ? 8.367 9.752 -4.641 1.00 95.94 84 ASP A N 1
ATOM 667 C CA . ASP A 1 84 ? 8.032 11.048 -5.218 1.00 95.94 84 ASP A CA 1
ATOM 668 C C . ASP A 1 84 ? 7.041 11.831 -4.345 1.00 95.94 84 ASP A C 1
ATOM 670 O O . ASP A 1 84 ? 6.225 11.260 -3.614 1.00 95.94 84 ASP A O 1
ATOM 674 N N . GLU A 1 85 ? 7.071 13.158 -4.473 1.00 94.56 85 GLU A N 1
ATOM 675 C CA . GLU A 1 85 ? 6.191 14.073 -3.735 1.00 94.56 85 GLU A CA 1
ATOM 676 C C . GLU A 1 85 ? 4.713 13.890 -4.094 1.00 94.56 85 GLU A C 1
ATOM 678 O O . GLU A 1 85 ? 3.845 13.978 -3.223 1.00 94.56 85 GLU A O 1
ATOM 683 N N . ASN A 1 86 ? 4.434 13.540 -5.355 1.00 95.62 86 ASN A N 1
ATOM 684 C CA . ASN A 1 86 ? 3.085 13.250 -5.845 1.00 95.62 86 ASN A CA 1
ATOM 685 C C . ASN A 1 86 ? 2.541 11.908 -5.339 1.00 95.62 86 ASN A C 1
ATOM 687 O O . ASN A 1 86 ? 1.410 11.547 -5.667 1.00 95.62 86 ASN A O 1
ATOM 691 N N . ARG A 1 87 ? 3.325 11.161 -4.549 1.00 94.88 87 ARG A N 1
ATOM 692 C CA . ARG A 1 87 ? 2.943 9.875 -3.955 1.00 94.88 87 ARG A CA 1
ATOM 693 C C . ARG A 1 87 ? 2.420 8.881 -4.988 1.00 94.88 87 ARG A C 1
ATOM 695 O O . ARG A 1 87 ? 1.432 8.187 -4.761 1.00 94.88 87 ARG A O 1
ATOM 702 N N . SER A 1 88 ? 3.076 8.832 -6.140 1.00 95.19 88 SER A N 1
ATOM 703 C CA . SER A 1 88 ? 2.709 7.942 -7.237 1.00 95.19 88 SER A CA 1
ATOM 704 C C . SER A 1 88 ? 3.491 6.634 -7.208 1.00 95.19 88 SER A C 1
ATOM 706 O O . SER A 1 88 ? 2.952 5.603 -7.606 1.00 95.19 88 SER A O 1
ATOM 708 N N . TYR A 1 89 ? 4.738 6.653 -6.739 1.00 97.00 89 TYR A N 1
ATOM 709 C CA . TYR A 1 89 ? 5.674 5.536 -6.801 1.00 97.00 89 TYR A CA 1
ATOM 710 C C . TYR A 1 89 ? 5.994 5.013 -5.410 1.00 97.00 89 TYR A C 1
ATOM 712 O O . TYR A 1 89 ? 6.580 5.703 -4.583 1.00 97.00 89 TYR A O 1
ATOM 720 N N . THR A 1 90 ? 5.614 3.772 -5.143 1.00 96.88 90 THR A N 1
ATOM 721 C CA . THR A 1 90 ? 5.787 3.136 -3.839 1.00 96.88 90 THR A CA 1
ATOM 722 C C . THR A 1 90 ? 7.236 2.727 -3.582 1.00 96.88 90 THR A C 1
ATOM 724 O O . THR A 1 90 ? 7.894 2.187 -4.469 1.00 96.88 90 THR A O 1
ATOM 727 N N . LYS A 1 91 ? 7.705 2.890 -2.341 1.00 95.31 91 LYS A N 1
ATOM 728 C CA . LYS A 1 91 ? 9.026 2.464 -1.863 1.00 95.31 91 LYS A CA 1
ATOM 729 C C . LYS A 1 91 ? 8.923 1.821 -0.476 1.00 95.31 91 LYS A C 1
ATOM 731 O O . LYS A 1 91 ? 8.064 2.179 0.330 1.00 95.31 91 LYS A O 1
ATOM 736 N N . GLY A 1 92 ? 9.834 0.891 -0.191 1.00 92.19 92 GLY A N 1
ATOM 737 C CA . GLY A 1 92 ? 9.985 0.264 1.126 1.00 92.19 92 GLY A CA 1
ATOM 738 C C . GLY A 1 92 ? 9.668 -1.230 1.171 1.00 92.19 92 GLY A C 1
ATOM 739 O O . GLY A 1 92 ? 9.818 -1.827 2.225 1.00 92.19 92 GLY A O 1
ATOM 740 N N . HIS A 1 93 ? 9.285 -1.879 0.071 1.00 89.19 93 HIS A N 1
ATOM 741 C CA . HIS A 1 93 ? 9.064 -3.334 0.039 1.00 89.19 93 HIS A CA 1
ATOM 742 C C . HIS A 1 93 ? 10.373 -4.149 -0.064 1.00 89.19 93 HIS A C 1
ATOM 744 O O . HIS A 1 93 ? 10.494 -5.039 -0.902 1.00 89.19 93 HIS A O 1
ATOM 750 N N . SER A 1 94 ? 11.370 -3.842 0.769 1.00 90.31 94 SER A N 1
ATOM 751 C CA . SER A 1 94 ? 12.647 -4.566 0.859 1.00 90.31 94 SER A CA 1
ATOM 752 C C . SER A 1 94 ? 12.657 -5.564 2.021 1.00 90.31 94 SER A C 1
ATOM 754 O O . SER A 1 94 ? 11.933 -5.397 3.003 1.00 90.31 94 SER A O 1
ATOM 756 N N . GLU A 1 95 ? 13.502 -6.596 1.937 1.00 86.88 95 GLU A N 1
ATOM 757 C CA . GLU A 1 95 ? 13.586 -7.662 2.952 1.00 86.88 95 GLU A CA 1
ATOM 758 C C . GLU A 1 95 ? 13.957 -7.143 4.348 1.00 86.88 95 GLU A C 1
ATOM 760 O O . GLU A 1 95 ? 13.364 -7.552 5.341 1.00 86.88 95 GLU A O 1
ATOM 765 N N . ASN A 1 96 ? 14.866 -6.170 4.442 1.00 91.69 96 ASN A N 1
ATOM 766 C CA . ASN A 1 96 ? 15.230 -5.539 5.718 1.00 91.69 96 ASN A CA 1
ATOM 767 C C . ASN A 1 96 ? 14.067 -4.771 6.385 1.00 91.69 96 ASN A C 1
ATOM 769 O O . ASN A 1 96 ? 14.113 -4.488 7.581 1.00 91.69 96 ASN A O 1
ATOM 773 N N . ASN A 1 97 ? 13.020 -4.441 5.625 1.00 92.69 97 ASN A N 1
ATOM 774 C CA . ASN A 1 97 ? 11.802 -3.805 6.113 1.00 92.69 97 ASN A CA 1
ATOM 775 C C . ASN A 1 97 ? 10.655 -4.813 6.300 1.00 92.69 97 ASN A C 1
ATOM 777 O O . ASN A 1 97 ? 9.532 -4.430 6.632 1.00 92.69 97 ASN A O 1
ATOM 781 N N . LEU A 1 98 ? 10.902 -6.107 6.097 1.00 92.19 98 LEU A N 1
ATOM 782 C CA . LEU A 1 98 ? 9.895 -7.133 6.299 1.00 92.19 98 LEU A CA 1
ATOM 783 C C . LEU A 1 98 ? 9.510 -7.195 7.783 1.00 92.19 98 LEU A C 1
ATOM 785 O O . LEU A 1 98 ? 10.356 -7.201 8.684 1.00 92.19 98 LEU A O 1
ATOM 789 N N . ARG A 1 99 ? 8.204 -7.196 8.040 1.00 89.25 99 ARG A N 1
ATOM 790 C CA . ARG A 1 99 ? 7.630 -7.382 9.376 1.00 89.25 99 ARG A CA 1
ATOM 791 C C . ARG A 1 99 ? 7.033 -8.773 9.515 1.00 89.25 99 ARG A C 1
ATOM 793 O O . ARG A 1 99 ? 7.206 -9.402 10.550 1.00 89.25 99 ARG A O 1
ATOM 800 N N . GLN A 1 100 ? 6.337 -9.224 8.478 1.00 86.00 100 GLN A N 1
ATOM 801 C CA . GLN A 1 100 ? 5.714 -10.535 8.407 1.00 86.00 100 GLN A CA 1
ATOM 802 C C . GLN A 1 100 ? 5.890 -11.086 6.999 1.00 86.00 100 GLN A C 1
ATOM 804 O O . GLN A 1 100 ? 5.565 -10.418 6.014 1.00 86.00 100 GLN A O 1
ATOM 809 N N . MET A 1 101 ? 6.385 -12.316 6.928 1.00 82.31 101 MET A N 1
ATOM 810 C CA . MET A 1 101 ? 6.444 -13.087 5.697 1.00 82.31 101 MET A CA 1
ATOM 811 C C . MET A 1 101 ? 5.242 -14.022 5.637 1.00 82.31 101 MET A C 1
ATOM 813 O O . MET A 1 101 ? 4.912 -14.678 6.624 1.00 82.31 101 MET A O 1
ATOM 817 N N . VAL A 1 102 ? 4.607 -14.121 4.476 1.00 78.25 102 VAL A N 1
ATOM 818 C CA . VAL A 1 102 ? 3.596 -15.154 4.239 1.00 78.25 102 VAL A CA 1
ATOM 819 C C . VAL A 1 102 ? 4.308 -16.467 3.906 1.00 78.25 102 VAL A C 1
ATOM 821 O O . VAL A 1 102 ? 5.101 -16.514 2.967 1.00 78.25 102 VAL A O 1
ATOM 824 N N . LEU A 1 103 ? 4.022 -17.540 4.658 1.00 65.69 103 LEU A N 1
ATOM 825 C CA . LEU A 1 103 ? 4.726 -18.837 4.586 1.00 65.69 103 LEU A CA 1
ATOM 826 C C . LEU A 1 103 ? 4.844 -19.415 3.163 1.00 65.69 103 LEU A C 1
ATOM 828 O O . LEU A 1 103 ? 5.886 -19.962 2.813 1.00 65.69 103 LEU A O 1
ATOM 832 N N . LEU A 1 104 ? 3.830 -19.223 2.310 1.00 61.06 104 LEU A N 1
ATOM 833 C CA . LEU A 1 104 ? 3.857 -19.626 0.894 1.00 61.06 104 LEU A CA 1
ATOM 834 C C . LEU A 1 104 ? 5.045 -19.043 0.102 1.00 61.06 104 LEU A C 1
ATOM 836 O O . LEU A 1 104 ? 5.478 -19.647 -0.877 1.00 61.06 104 LEU A O 1
ATOM 840 N N . GLN A 1 105 ? 5.580 -17.884 0.499 1.00 56.66 105 GLN A N 1
ATOM 841 C CA . GLN A 1 105 ? 6.776 -17.305 -0.120 1.00 56.66 105 GLN A CA 1
ATOM 842 C C . GLN A 1 105 ? 8.078 -17.870 0.461 1.00 56.66 105 GLN A C 1
ATOM 844 O O . GLN A 1 105 ? 9.026 -18.067 -0.296 1.00 56.66 105 GLN A O 1
ATOM 849 N N . SER A 1 106 ? 8.105 -18.204 1.755 1.00 54.12 106 SER A N 1
ATOM 850 C CA . SER A 1 106 ? 9.278 -18.790 2.422 1.00 54.12 106 SER A CA 1
ATOM 851 C C . SER A 1 106 ? 9.686 -20.131 1.806 1.00 54.12 106 SER A C 1
ATOM 853 O O . SER A 1 106 ? 10.870 -20.391 1.619 1.00 54.12 106 SER A O 1
ATOM 855 N N . PHE A 1 107 ? 8.721 -20.972 1.420 1.00 45.38 107 PHE A N 1
ATOM 856 C CA . PHE A 1 107 ? 9.024 -22.253 0.769 1.00 45.38 107 PHE A CA 1
ATOM 857 C C . PHE A 1 107 ? 9.712 -22.087 -0.594 1.00 45.38 107 PHE A C 1
ATOM 859 O O . PHE A 1 107 ? 10.520 -22.928 -0.973 1.00 45.38 107 PHE A O 1
ATOM 866 N N . LYS A 1 108 ? 9.455 -20.991 -1.32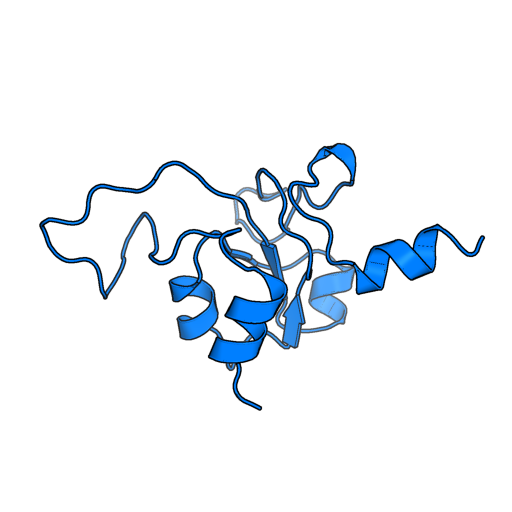5 1.00 51.00 108 LYS A N 1
ATOM 867 C CA . LYS A 1 108 ? 10.110 -20.732 -2.619 1.00 51.00 108 LYS A CA 1
ATOM 868 C C . LYS A 1 108 ? 11.555 -20.254 -2.480 1.00 51.00 108 LYS A C 1
ATOM 870 O O . LYS A 1 108 ? 12.329 -20.446 -3.410 1.00 51.00 108 LYS A O 1
ATOM 875 N N . SER A 1 109 ? 11.919 -19.616 -1.367 1.00 52.53 109 SER A N 1
ATOM 876 C CA . SER A 1 109 ? 13.293 -19.148 -1.140 1.00 52.53 109 SER A CA 1
ATOM 877 C C . SER A 1 109 ? 14.210 -20.235 -0.581 1.00 52.53 109 SER A C 1
ATOM 879 O O . SER A 1 109 ? 15.411 -20.171 -0.810 1.00 52.53 109 SER A O 1
ATOM 881 N N . THR A 1 110 ? 13.657 -21.217 0.138 1.00 44.94 110 THR A N 1
ATOM 882 C CA . THR A 1 110 ? 14.428 -22.298 0.777 1.00 44.94 110 THR A CA 1
ATOM 883 C C . THR A 1 110 ? 14.770 -23.450 -0.176 1.00 44.94 110 THR A C 1
ATOM 885 O O . THR A 1 110 ? 15.710 -24.187 0.090 1.00 44.94 110 THR A O 1
ATOM 888 N N . ILE A 1 111 ? 14.057 -23.601 -1.299 1.00 49.44 111 ILE A N 1
ATOM 889 C CA . ILE A 1 111 ? 14.335 -24.630 -2.322 1.00 49.44 111 ILE A CA 1
ATOM 890 C C . ILE A 1 111 ? 15.193 -24.027 -3.451 1.00 49.44 111 ILE A C 1
ATOM 892 O O . ILE A 1 111 ? 14.797 -24.013 -4.616 1.00 49.44 111 ILE A O 1
ATOM 896 N N . LYS A 1 112 ? 16.348 -23.464 -3.096 1.00 43.59 112 LYS A N 1
ATOM 897 C CA . LYS A 1 112 ? 17.405 -23.103 -4.048 1.00 43.59 112 LYS A CA 1
ATOM 898 C C . LYS A 1 112 ? 18.638 -23.947 -3.794 1.00 43.59 112 LYS A C 1
ATOM 900 O O . LYS A 1 112 ? 18.948 -24.153 -2.602 1.00 43.59 112 LYS A O 1
#